Protein AF-A0A5B8NRX8-F1 (afdb_monomer_lite)

InterPro domains:
  IPR029060 PIN-like domain superfamily [SSF88723] (2-61)

Radius of gyration: 12.15 Å; chains: 1; bounding box: 38×21×27 Å

Sequence (64 aa):
MVPFELADIQSAIELVSSTPQWKGTLQDASIVILTRTLNCPVWTLDYRDLSRFNDLEFWTPATG

pLDDT: mean 92.2, std 6.83, range [53.38, 97.88]

Foldseek 3Di:
DDDQDPVLLVQLVVVCVVCVVQPDDSVLSSQVSCCVVVVHADEDPPCVRNVVPVPHHHDDDPDD

Structure (mmCIF, N/CA/C/O backbone):
data_AF-A0A5B8NRX8-F1
#
_entry.id   AF-A0A5B8NRX8-F1
#
loop_
_atom_site.group_PDB
_atom_site.id
_atom_site.type_symbol
_atom_site.label_atom_id
_atom_site.label_alt_id
_atom_site.label_comp_id
_atom_site.label_asym_id
_atom_site.label_entity_id
_atom_site.label_seq_id
_atom_site.pdbx_PDB_ins_code
_atom_site.Cartn_x
_atom_site.Cartn_y
_atom_site.Cartn_z
_atom_site.occupancy
_atom_site.B_iso_or_equiv
_atom_site.auth_seq_id
_atom_site.auth_comp_id
_atom_site.auth_asym_id
_atom_site.auth_atom_id
_atom_site.pdbx_PDB_model_num
ATOM 1 N N . MET A 1 1 ? 2.273 10.800 -12.264 1.00 75.56 1 MET A N 1
ATOM 2 C CA . MET A 1 1 ? 1.106 11.023 -11.385 1.00 75.56 1 MET A CA 1
ATOM 3 C C . MET A 1 1 ? 0.073 9.982 -11.774 1.00 75.56 1 MET A C 1
ATOM 5 O O . MET A 1 1 ? -0.198 9.875 -12.964 1.00 75.56 1 MET A O 1
ATOM 9 N N . VAL A 1 2 ? -0.386 9.166 -10.826 1.00 86.25 2 VAL A N 1
ATOM 10 C CA . VAL A 1 2 ? -1.372 8.100 -11.071 1.00 86.25 2 VAL A CA 1
ATOM 11 C C . VAL A 1 2 ? -2.736 8.607 -10.590 1.00 86.25 2 VAL A C 1
ATOM 13 O O . VAL A 1 2 ? -2.765 9.236 -9.529 1.00 86.25 2 VAL A O 1
ATOM 16 N N . PRO A 1 3 ? -3.832 8.400 -11.342 1.00 88.50 3 PRO A N 1
ATOM 17 C CA . PRO A 1 3 ? -5.177 8.693 -10.853 1.00 88.50 3 PRO A CA 1
ATOM 18 C C . PRO A 1 3 ? -5.465 7.937 -9.551 1.00 88.50 3 PRO A C 1
ATOM 20 O O . PRO A 1 3 ? -5.076 6.780 -9.412 1.00 88.50 3 PRO A O 1
ATOM 23 N N . PHE A 1 4 ? -6.113 8.604 -8.599 1.00 91.31 4 PHE A N 1
ATOM 24 C CA . PHE A 1 4 ? -6.531 8.012 -7.330 1.00 91.31 4 PHE A CA 1
ATOM 25 C C . PHE A 1 4 ? -7.960 8.465 -7.069 1.00 91.31 4 PHE A C 1
ATOM 27 O O . PHE A 1 4 ? -8.206 9.622 -6.714 1.00 91.31 4 PHE A O 1
ATOM 34 N N . GLU A 1 5 ? -8.900 7.578 -7.365 1.00 94.06 5 GLU A N 1
ATOM 35 C CA . GLU A 1 5 ? -10.314 7.906 -7.431 1.00 94.06 5 GLU A CA 1
ATOM 36 C C . GLU A 1 5 ? -10.967 7.809 -6.050 1.00 94.06 5 GLU A C 1
ATOM 38 O O . GLU A 1 5 ? -10.400 7.296 -5.082 1.00 94.06 5 GLU A O 1
ATOM 43 N N . LEU A 1 6 ? -12.211 8.281 -5.948 1.00 95.56 6 LEU A N 1
ATOM 44 C CA . LEU A 1 6 ? -12.957 8.240 -4.689 1.00 95.56 6 LEU A CA 1
ATOM 45 C C . LEU A 1 6 ? -13.070 6.818 -4.109 1.00 95.56 6 LEU A C 1
ATOM 47 O O . LEU A 1 6 ? -13.021 6.655 -2.892 1.00 95.56 6 LEU A O 1
ATOM 51 N N . ALA A 1 7 ? -13.187 5.805 -4.971 1.00 95.94 7 ALA A N 1
ATOM 52 C CA . ALA A 1 7 ? -13.219 4.406 -4.554 1.00 95.94 7 ALA A CA 1
ATOM 53 C C . ALA A 1 7 ? -11.897 3.972 -3.895 1.00 95.94 7 ALA A C 1
ATOM 55 O O . ALA A 1 7 ? -11.920 3.315 -2.857 1.00 95.94 7 ALA A O 1
ATOM 56 N N . ASP A 1 8 ? -10.753 4.409 -4.428 1.00 96.56 8 ASP A N 1
ATOM 57 C CA . ASP A 1 8 ? -9.445 4.088 -3.854 1.00 96.56 8 ASP A CA 1
ATOM 58 C C . ASP A 1 8 ? -9.251 4.768 -2.490 1.00 96.56 8 ASP A C 1
ATOM 60 O O . ASP A 1 8 ? -8.719 4.167 -1.554 1.00 96.56 8 ASP A O 1
ATOM 64 N N . ILE A 1 9 ? -9.749 6.004 -2.343 1.00 96.38 9 ILE A N 1
ATOM 65 C CA . ILE A 1 9 ? -9.766 6.723 -1.059 1.00 96.38 9 ILE A CA 1
ATOM 66 C C . ILE A 1 9 ? -10.604 5.957 -0.031 1.00 96.38 9 ILE A C 1
ATOM 68 O O . ILE A 1 9 ? -10.180 5.803 1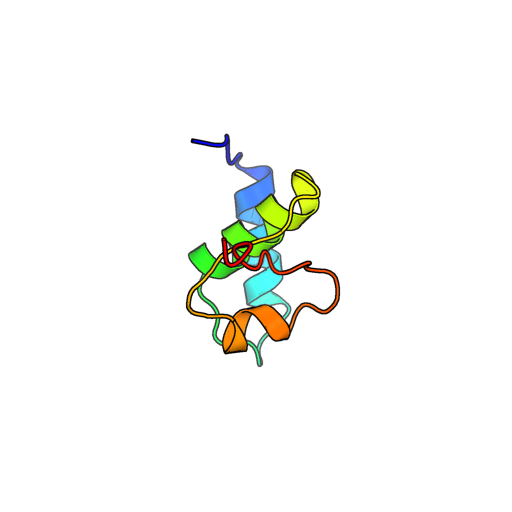.114 1.00 96.38 9 ILE A O 1
ATOM 72 N N . GLN A 1 10 ? -11.779 5.462 -0.425 1.00 97.81 10 GLN A N 1
ATOM 73 C CA . GLN A 1 10 ? -12.635 4.661 0.452 1.00 97.81 10 GLN A CA 1
ATOM 74 C C . GLN A 1 10 ? -11.931 3.372 0.884 1.00 97.81 10 GLN A C 1
ATOM 76 O O . GLN A 1 10 ? -11.878 3.092 2.081 1.00 97.81 10 GLN A O 1
ATOM 81 N N . SER A 1 11 ? -11.295 2.652 -0.045 1.00 97.88 11 SER A N 1
ATOM 82 C CA . SER A 1 11 ? -10.506 1.458 0.282 1.00 97.88 11 SER A CA 1
ATOM 83 C C . SER A 1 11 ? -9.324 1.760 1.210 1.00 97.88 11 SER A C 1
ATOM 85 O O . SER A 1 11 ? -9.025 0.967 2.101 1.00 97.88 11 SER A O 1
ATOM 87 N N . ALA A 1 12 ? -8.666 2.913 1.059 1.00 97.62 12 ALA A N 1
ATOM 88 C CA . ALA A 1 12 ? -7.591 3.328 1.957 1.00 97.62 12 ALA A CA 1
ATOM 89 C C . ALA A 1 12 ? -8.110 3.637 3.376 1.00 97.62 12 ALA A C 1
ATOM 91 O O . ALA A 1 12 ? -7.503 3.214 4.362 1.00 97.62 12 ALA A O 1
ATOM 92 N N . ILE A 1 13 ? -9.259 4.316 3.498 1.00 97.38 13 ILE A N 1
ATOM 93 C CA . ILE A 1 13 ? -9.919 4.571 4.791 1.00 97.38 13 ILE A CA 1
ATOM 94 C C . ILE A 1 13 ? -10.318 3.255 5.464 1.00 97.38 13 ILE A C 1
ATOM 96 O O . ILE A 1 13 ? -10.087 3.081 6.665 1.00 97.38 13 ILE A O 1
ATOM 100 N N . GLU A 1 14 ? -10.897 2.327 4.702 1.00 97.56 14 GLU A N 1
ATOM 101 C CA . GLU A 1 14 ? -11.261 0.998 5.190 1.00 97.56 14 GLU A CA 1
ATOM 102 C C . GLU A 1 14 ? -10.032 0.241 5.690 1.00 97.56 14 GLU A C 1
ATOM 104 O O . GLU A 1 14 ? -10.067 -0.272 6.805 1.00 97.56 14 GLU A O 1
ATOM 109 N N . LEU A 1 15 ? -8.925 0.253 4.938 1.00 97.00 15 LEU A N 1
ATOM 110 C CA . LEU A 1 15 ? -7.683 -0.427 5.312 1.00 97.00 15 LEU A CA 1
ATOM 111 C C . LEU A 1 15 ? -7.121 0.069 6.652 1.00 97.00 15 LEU A C 1
ATOM 113 O O . LEU A 1 15 ? -6.741 -0.743 7.501 1.00 97.00 15 LEU A O 1
ATOM 117 N N . VAL A 1 16 ? -7.073 1.391 6.854 1.00 96.31 16 VAL A N 1
ATOM 118 C CA . VAL A 1 16 ? -6.622 1.987 8.125 1.00 96.31 16 VAL A CA 1
ATOM 119 C C . VAL A 1 16 ? -7.574 1.592 9.253 1.00 96.31 16 VAL A C 1
ATOM 121 O O . VAL A 1 16 ? -7.142 1.132 10.310 1.00 96.31 16 VAL A O 1
ATOM 124 N N . SER A 1 17 ? -8.881 1.711 9.016 1.00 95.75 17 SER A N 1
ATOM 125 C CA . SER A 1 17 ? -9.908 1.453 10.030 1.00 95.75 17 SER A CA 1
ATOM 126 C C . SER A 1 17 ? -9.982 -0.021 10.440 1.00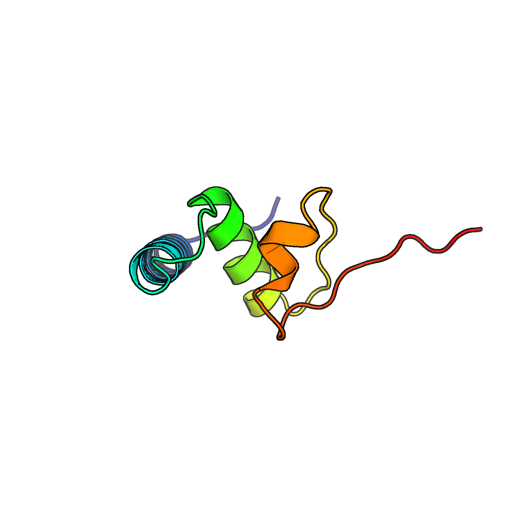 95.75 17 SER A C 1
ATOM 128 O O . SER A 1 17 ? -10.226 -0.327 11.607 1.00 95.75 17 SER A O 1
ATOM 130 N N . SER A 1 18 ? -9.745 -0.947 9.506 1.00 95.81 18 SER A N 1
ATOM 131 C CA . SER A 1 18 ? -9.780 -2.392 9.751 1.00 95.81 18 SER A CA 1
ATOM 132 C C . SER A 1 18 ? -8.483 -2.945 10.340 1.00 95.81 18 SER A C 1
ATOM 134 O O . SER A 1 18 ? -8.436 -4.119 10.709 1.00 95.81 18 SER A O 1
ATOM 136 N N . THR A 1 19 ? -7.423 -2.133 10.434 1.00 93.94 19 THR A N 1
ATOM 137 C CA . THR A 1 19 ? -6.091 -2.584 10.865 1.00 93.94 19 THR A CA 1
ATOM 138 C C . THR A 1 19 ? -5.602 -1.798 12.089 1.00 93.94 19 THR A C 1
ATOM 140 O O . THR A 1 19 ? -4.564 -1.149 12.033 1.00 93.94 19 THR A O 1
ATOM 143 N N . PRO A 1 20 ? -6.277 -1.888 13.250 1.00 87.00 20 PRO A N 1
ATOM 144 C CA . PRO A 1 20 ? -6.047 -0.995 14.397 1.00 87.00 20 PRO A CA 1
ATOM 145 C C . PRO A 1 20 ? -4.656 -1.094 15.046 1.00 87.00 20 PRO A C 1
ATOM 147 O O . PRO A 1 20 ? -4.257 -0.210 15.799 1.00 87.00 20 PRO A O 1
ATOM 150 N N . GLN A 1 21 ? -3.907 -2.172 14.798 1.00 90.50 21 GLN A N 1
ATOM 151 C CA . GLN A 1 21 ? -2.521 -2.303 15.271 1.00 90.50 21 GLN A CA 1
ATOM 152 C C . GLN A 1 21 ? -1.495 -1.690 14.315 1.00 90.50 21 GLN A C 1
ATOM 154 O O . GLN A 1 21 ? -0.331 -1.528 14.683 1.00 90.50 21 GLN A O 1
ATOM 159 N N . TRP A 1 22 ? -1.904 -1.398 13.085 1.00 93.81 22 TRP A N 1
ATOM 160 C CA . TRP A 1 22 ? -1.072 -0.718 12.114 1.00 93.81 22 TRP A CA 1
ATOM 161 C C . TRP A 1 22 ? -1.206 0.788 12.328 1.00 93.81 22 TRP A C 1
ATOM 163 O O . TRP A 1 22 ? -2.311 1.314 12.411 1.00 93.81 22 TRP A O 1
ATOM 173 N N . LYS A 1 23 ? -0.069 1.470 12.482 1.00 90.44 23 LYS A N 1
ATOM 174 C CA . LYS A 1 23 ? -0.014 2.915 12.750 1.00 90.44 23 LYS A CA 1
ATOM 175 C C . LYS A 1 23 ? 0.246 3.735 11.483 1.00 90.44 23 LYS A C 1
ATOM 177 O O . LYS A 1 23 ? 0.615 4.902 11.600 1.00 90.44 23 LYS A O 1
ATOM 182 N N . GLY A 1 24 ? 0.066 3.123 10.313 1.00 91.75 24 GLY A N 1
ATOM 183 C CA . GLY A 1 24 ? 0.173 3.792 9.027 1.00 91.75 24 GLY A CA 1
ATOM 184 C C . GLY A 1 24 ? -0.889 4.874 8.861 1.00 91.75 24 GLY A C 1
ATOM 185 O O . GLY A 1 24 ? -1.971 4.841 9.458 1.00 91.75 24 GLY A O 1
ATOM 186 N N . THR A 1 25 ? -0.558 5.870 8.056 1.00 94.88 25 THR A N 1
ATOM 187 C CA . THR A 1 25 ? -1.436 6.986 7.724 1.00 94.88 25 THR A CA 1
ATOM 188 C C . THR A 1 25 ? -2.352 6.641 6.550 1.00 94.88 25 THR A C 1
ATOM 190 O O . THR A 1 25 ? -2.186 5.630 5.867 1.00 94.88 25 THR A O 1
ATOM 193 N N . LEU A 1 26 ? -3.306 7.530 6.254 1.00 95.38 26 LEU A N 1
ATOM 194 C CA . LEU A 1 26 ? -4.099 7.415 5.030 1.00 95.38 26 LEU A CA 1
ATOM 195 C C . LEU A 1 26 ? -3.212 7.442 3.772 1.00 95.38 26 LEU A C 1
ATOM 197 O O . LEU A 1 26 ? -3.522 6.759 2.805 1.00 95.38 26 LEU A O 1
ATOM 201 N N . GLN A 1 27 ? -2.097 8.183 3.792 1.00 94.25 27 GLN A N 1
ATOM 202 C CA . GLN A 1 27 ? -1.145 8.214 2.680 1.00 94.25 27 GLN A CA 1
ATOM 203 C C . GLN A 1 27 ? -0.474 6.849 2.475 1.00 94.25 27 GLN A C 1
ATOM 205 O O . GLN A 1 27 ? -0.372 6.393 1.337 1.00 94.25 27 GLN A O 1
ATOM 210 N N . ASP A 1 28 ? -0.064 6.185 3.557 1.00 95.44 28 ASP A N 1
ATOM 211 C CA . ASP A 1 28 ? 0.539 4.850 3.485 1.00 95.44 28 ASP A CA 1
ATOM 212 C C . ASP A 1 28 ? -0.471 3.840 2.938 1.00 95.44 28 ASP A C 1
ATOM 214 O O . ASP A 1 28 ? -0.159 3.071 2.031 1.00 95.44 28 ASP A O 1
ATOM 218 N N . ALA A 1 29 ? -1.723 3.908 3.400 1.00 96.38 29 ALA A N 1
ATOM 219 C CA . ALA A 1 29 ? -2.804 3.081 2.875 1.00 96.38 29 ALA A CA 1
ATOM 220 C C . ALA A 1 29 ? -3.052 3.317 1.381 1.00 96.38 29 ALA A C 1
ATOM 222 O O . ALA A 1 29 ? -3.197 2.351 0.634 1.00 96.38 29 ALA A O 1
ATOM 223 N N . SER A 1 30 ? -3.022 4.567 0.913 1.00 96.00 30 SER A N 1
ATOM 224 C CA . SER A 1 30 ? -3.130 4.871 -0.516 1.00 96.00 30 SER A CA 1
ATOM 225 C C . SER A 1 30 ? -2.000 4.248 -1.337 1.00 96.00 30 SER A C 1
ATOM 227 O O . SER A 1 30 ? -2.253 3.768 -2.441 1.00 96.00 30 SER A O 1
ATOM 229 N N . ILE A 1 31 ? -0.771 4.194 -0.804 1.00 95.25 31 ILE A N 1
ATOM 230 C CA . ILE A 1 31 ? 0.344 3.488 -1.455 1.00 95.25 31 ILE A CA 1
ATOM 231 C C . ILE A 1 31 ? 0.029 1.996 -1.562 1.00 95.25 31 ILE A C 1
ATOM 233 O O . ILE A 1 31 ? 0.179 1.433 -2.644 1.00 95.25 31 ILE A O 1
ATOM 237 N N . VAL A 1 32 ? -0.448 1.359 -0.488 1.00 96.25 32 VAL A N 1
ATOM 238 C CA . VAL A 1 32 ? -0.831 -0.064 -0.507 1.00 96.25 32 VAL A CA 1
ATOM 239 C C . VAL A 1 32 ? -1.911 -0.331 -1.561 1.00 96.25 32 VAL A C 1
ATOM 241 O O . VAL A 1 32 ? -1.766 -1.255 -2.362 1.00 96.25 32 VAL A O 1
ATOM 244 N N . ILE A 1 33 ? -2.968 0.489 -1.599 1.00 97.25 33 ILE A N 1
ATOM 245 C CA . ILE A 1 33 ? -4.055 0.360 -2.581 1.00 97.25 33 ILE A CA 1
ATOM 246 C C . ILE A 1 33 ? -3.523 0.520 -4.009 1.00 97.25 33 ILE A C 1
ATOM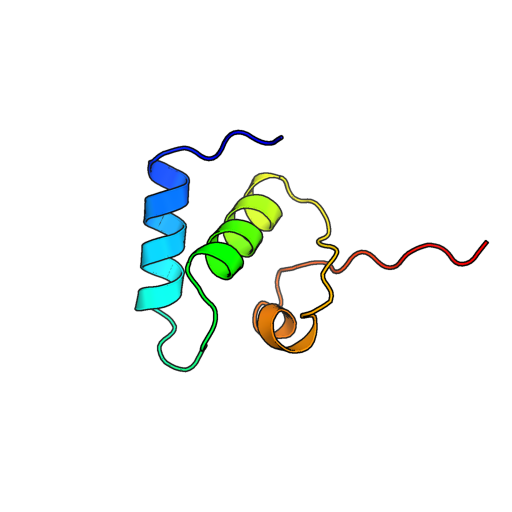 248 O O . ILE A 1 33 ? -3.751 -0.356 -4.837 1.00 97.25 33 ILE A O 1
ATOM 252 N N . LEU A 1 34 ? -2.750 1.571 -4.293 1.00 95.69 34 LEU A N 1
ATOM 253 C CA . LEU A 1 34 ? -2.177 1.789 -5.626 1.00 95.69 34 LEU A CA 1
ATOM 254 C C . LEU A 1 34 ? -1.246 0.656 -6.059 1.00 95.69 34 LEU A C 1
ATOM 256 O O . LEU A 1 34 ? -1.318 0.209 -7.199 1.00 95.69 34 LEU A O 1
ATOM 260 N N . THR A 1 35 ? -0.396 0.179 -5.152 1.00 95.31 35 THR A N 1
ATOM 261 C CA . THR A 1 35 ? 0.568 -0.899 -5.423 1.00 95.31 35 THR A CA 1
ATOM 262 C C . THR A 1 35 ? -0.163 -2.182 -5.824 1.00 95.31 35 THR A C 1
ATOM 264 O O . THR A 1 35 ? 0.206 -2.821 -6.809 1.00 95.31 35 THR A O 1
ATOM 267 N N . ARG A 1 36 ? -1.262 -2.507 -5.127 1.00 95.31 36 ARG A N 1
ATOM 268 C CA . ARG A 1 36 ? -2.146 -3.637 -5.454 1.00 95.31 36 ARG A CA 1
ATOM 269 C C . ARG A 1 36 ? -2.867 -3.445 -6.785 1.00 95.31 36 ARG A C 1
ATOM 271 O O . ARG A 1 36 ? -2.836 -4.337 -7.625 1.00 95.31 36 ARG A O 1
ATOM 278 N N . THR A 1 37 ? -3.492 -2.286 -6.990 1.00 94.50 37 THR A N 1
ATOM 279 C CA . THR A 1 37 ? -4.284 -1.990 -8.194 1.00 94.50 37 THR A CA 1
ATOM 280 C C . THR A 1 37 ? -3.429 -1.984 -9.458 1.00 94.50 37 THR A C 1
ATOM 282 O O . THR A 1 37 ? -3.850 -2.489 -10.497 1.00 94.50 37 THR A O 1
ATOM 285 N N . LEU A 1 38 ? -2.219 -1.430 -9.380 1.00 94.31 38 LEU A N 1
ATOM 286 C CA . LEU A 1 38 ? -1.291 -1.355 -10.509 1.00 94.31 38 LEU A CA 1
ATOM 287 C C . LEU A 1 38 ? -0.431 -2.613 -10.663 1.00 94.31 38 LEU A C 1
ATOM 289 O O . LEU A 1 38 ? 0.266 -2.735 -11.670 1.00 94.31 38 LEU A O 1
ATOM 293 N N . ASN A 1 39 ? -0.474 -3.522 -9.684 1.00 94.81 39 ASN A N 1
ATOM 294 C CA . ASN A 1 39 ? 0.347 -4.727 -9.625 1.00 94.81 39 ASN A CA 1
ATOM 295 C C . ASN A 1 39 ? 1.830 -4.426 -9.911 1.00 94.81 39 ASN A C 1
ATOM 297 O O . ASN A 1 39 ? 2.454 -5.023 -10.792 1.00 94.81 39 ASN A O 1
ATOM 301 N N . CYS A 1 40 ? 2.370 -3.432 -9.208 1.00 94.81 40 CYS A N 1
ATOM 302 C CA . CYS A 1 40 ? 3.744 -2.974 -9.373 1.00 94.81 40 CYS A CA 1
ATOM 303 C C . CYS A 1 40 ? 4.492 -3.034 -8.042 1.00 94.81 40 CYS A C 1
ATOM 305 O O . CYS A 1 40 ? 3.862 -2.877 -7.001 1.00 94.81 40 CYS A O 1
ATOM 307 N N . PRO A 1 41 ? 5.821 -3.197 -8.038 1.00 95.75 41 PRO A N 1
ATOM 308 C CA . PRO A 1 41 ? 6.575 -3.165 -6.799 1.00 95.75 41 PRO A CA 1
ATOM 309 C C . PRO A 1 41 ? 6.661 -1.735 -6.244 1.00 95.75 41 PRO A C 1
ATOM 311 O O . PRO A 1 41 ? 6.743 -0.759 -6.996 1.00 95.75 41 PRO A O 1
ATOM 314 N N . VAL A 1 42 ? 6.671 -1.603 -4.918 1.00 94.38 42 VAL A N 1
ATOM 315 C CA . VAL A 1 42 ? 6.768 -0.314 -4.221 1.00 94.38 42 VAL A CA 1
ATOM 316 C C . VAL A 1 42 ? 8.209 -0.015 -3.822 1.00 94.38 42 VAL A C 1
ATOM 318 O O . VAL A 1 42 ? 8.919 -0.871 -3.296 1.00 94.38 42 VAL A O 1
ATOM 321 N N . TRP A 1 43 ? 8.636 1.230 -4.022 1.00 93.00 43 TRP A N 1
ATOM 322 C CA . TRP A 1 43 ? 9.838 1.766 -3.390 1.00 93.00 43 TRP A CA 1
ATOM 323 C C . TRP A 1 43 ? 9.437 2.740 -2.286 1.00 93.00 43 TRP A C 1
ATOM 325 O O . TRP A 1 43 ? 8.619 3.633 -2.502 1.00 93.00 43 TRP A O 1
ATOM 335 N N . THR A 1 44 ? 10.011 2.578 -1.101 1.00 90.50 44 THR A N 1
ATOM 336 C CA . THR A 1 44 ? 9.763 3.451 0.051 1.00 90.50 44 THR A CA 1
ATOM 337 C C . THR A 1 44 ? 11.016 3.515 0.919 1.00 90.50 44 THR A C 1
ATOM 339 O O . THR A 1 44 ? 11.894 2.676 0.783 1.00 90.50 44 THR A O 1
ATOM 342 N N . LEU A 1 45 ? 11.131 4.491 1.817 1.00 90.38 45 LEU A N 1
ATOM 343 C CA . LEU A 1 45 ? 12.086 4.411 2.933 1.00 90.38 45 LEU A CA 1
ATOM 344 C C . LEU A 1 45 ? 11.459 3.733 4.161 1.00 90.38 45 LEU A C 1
ATOM 346 O O . LEU A 1 45 ? 12.181 3.276 5.046 1.00 90.38 45 LEU A O 1
ATOM 350 N N . ASP A 1 46 ? 10.131 3.619 4.191 1.00 85.19 46 ASP A N 1
ATOM 351 C CA . ASP A 1 46 ? 9.365 3.015 5.278 1.00 85.19 46 ASP A CA 1
ATOM 352 C C . ASP A 1 46 ? 9.055 1.534 5.017 1.00 85.19 46 ASP A C 1
ATOM 354 O O . ASP A 1 46 ? 7.914 1.069 5.048 1.00 85.19 46 ASP A O 1
ATOM 358 N N . TYR A 1 47 ? 10.105 0.766 4.716 1.00 85.94 47 TYR A N 1
ATOM 359 C CA . TYR A 1 47 ? 9.977 -0.677 4.496 1.00 85.94 47 TYR A CA 1
ATOM 360 C C . TYR A 1 47 ? 9.388 -1.382 5.714 1.00 85.94 47 TYR A C 1
ATOM 362 O O . TYR A 1 47 ? 8.661 -2.359 5.573 1.00 85.94 47 TYR A O 1
ATOM 370 N N . ARG A 1 48 ? 9.708 -0.902 6.922 1.00 87.62 48 ARG A N 1
ATOM 371 C CA . ARG A 1 48 ? 9.269 -1.541 8.163 1.00 87.62 48 ARG A CA 1
ATOM 372 C C . ARG A 1 48 ? 7.756 -1.487 8.298 1.00 87.62 48 ARG A C 1
ATOM 374 O O . ARG A 1 48 ? 7.171 -2.516 8.621 1.00 87.62 48 ARG A O 1
ATOM 381 N N . ASP A 1 49 ? 7.140 -0.335 8.058 1.00 90.88 49 ASP A N 1
ATOM 382 C CA . ASP A 1 49 ? 5.697 -0.215 8.224 1.00 90.88 49 ASP A CA 1
ATOM 383 C C . ASP A 1 49 ? 4.937 -0.969 7.122 1.00 90.88 49 ASP A C 1
ATOM 385 O O . ASP A 1 49 ? 4.065 -1.791 7.415 1.00 90.88 49 ASP A O 1
ATOM 389 N N . LEU A 1 50 ? 5.352 -0.809 5.858 1.00 93.12 50 LEU A N 1
ATOM 390 C CA . LEU A 1 50 ? 4.692 -1.485 4.736 1.00 93.12 50 LEU A CA 1
ATOM 391 C C . LEU A 1 50 ? 4.948 -2.999 4.688 1.00 93.12 50 LEU A C 1
ATOM 393 O O . LEU A 1 50 ? 4.130 -3.726 4.129 1.00 93.12 50 LEU A O 1
ATOM 397 N N . SER A 1 51 ? 6.017 -3.511 5.311 1.00 91.44 51 SER A N 1
ATOM 398 C CA . SER A 1 51 ? 6.286 -4.961 5.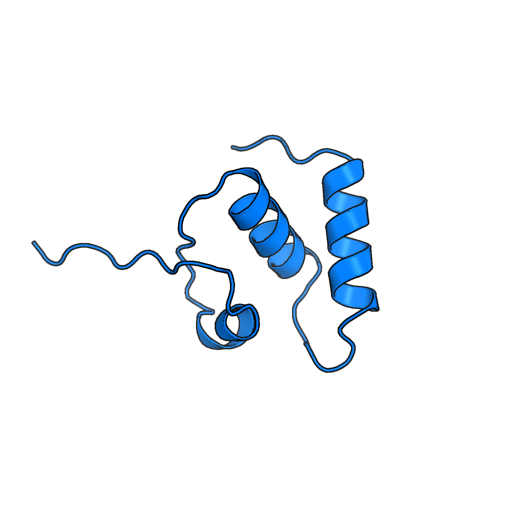382 1.00 91.44 51 SER A CA 1
ATOM 399 C C . SER A 1 51 ? 5.214 -5.767 6.123 1.00 91.44 51 SER A C 1
ATOM 401 O O . SER A 1 51 ? 5.208 -6.993 6.054 1.00 91.44 51 SER A O 1
ATOM 403 N N . ARG A 1 52 ? 4.271 -5.101 6.805 1.00 92.69 52 ARG A N 1
ATOM 404 C CA . ARG A 1 52 ? 3.075 -5.747 7.359 1.00 92.69 52 ARG A CA 1
ATOM 405 C C . ARG A 1 52 ? 2.189 -6.373 6.272 1.00 92.69 52 ARG A C 1
ATOM 407 O O . ARG A 1 52 ? 1.461 -7.325 6.555 1.00 92.69 52 ARG A O 1
ATOM 414 N N . PHE A 1 53 ? 2.223 -5.831 5.057 1.00 93.56 53 PHE A N 1
ATOM 415 C CA . PHE A 1 53 ? 1.445 -6.309 3.920 1.00 93.56 53 PHE A CA 1
ATOM 416 C C . PHE A 1 53 ? 2.277 -7.295 3.107 1.00 93.56 53 PHE A C 1
ATOM 418 O O . PHE A 1 53 ? 3.045 -6.916 2.228 1.00 93.56 53 PHE A O 1
ATOM 425 N N . ASN A 1 54 ? 2.116 -8.581 3.419 1.00 92.12 54 ASN A N 1
ATOM 426 C CA . ASN A 1 54 ? 2.890 -9.666 2.805 1.00 92.12 54 ASN A CA 1
ATOM 427 C C . ASN A 1 54 ? 2.640 -9.835 1.297 1.00 92.12 54 ASN A C 1
ATOM 429 O O . ASN A 1 54 ? 3.370 -10.568 0.638 1.00 92.12 54 ASN A O 1
ATOM 433 N N . ASP A 1 55 ? 1.584 -9.219 0.769 1.00 94.81 55 ASP A N 1
ATOM 434 C CA . ASP A 1 55 ? 1.227 -9.249 -0.645 1.00 94.81 55 ASP A CA 1
ATOM 435 C C . ASP A 1 55 ? 1.925 -8.162 -1.478 1.00 94.81 55 ASP A C 1
ATOM 437 O O . ASP A 1 55 ? 1.808 -8.172 -2.700 1.00 94.81 55 ASP A O 1
ATOM 441 N N . LEU A 1 56 ? 2.658 -7.238 -0.846 1.00 95.19 56 LEU A N 1
ATOM 442 C CA . LEU A 1 56 ? 3.417 -6.215 -1.559 1.00 95.19 56 LEU A CA 1
ATOM 443 C C . LEU A 1 56 ? 4.808 -6.716 -1.945 1.00 95.19 56 LEU A C 1
ATOM 445 O O . LEU A 1 56 ? 5.550 -7.257 -1.125 1.00 95.19 56 LEU A O 1
ATOM 449 N N . GLU A 1 57 ? 5.193 -6.447 -3.189 1.00 95.38 57 GLU A N 1
ATOM 450 C CA . GLU A 1 57 ? 6.567 -6.610 -3.649 1.00 95.38 57 GLU A CA 1
ATOM 451 C C . GLU A 1 57 ? 7.345 -5.302 -3.446 1.00 95.38 57 GLU A C 1
ATOM 453 O O . GLU A 1 57 ? 6.873 -4.224 -3.812 1.00 95.38 57 GLU A O 1
ATOM 458 N N . PHE A 1 58 ? 8.549 -5.382 -2.877 1.00 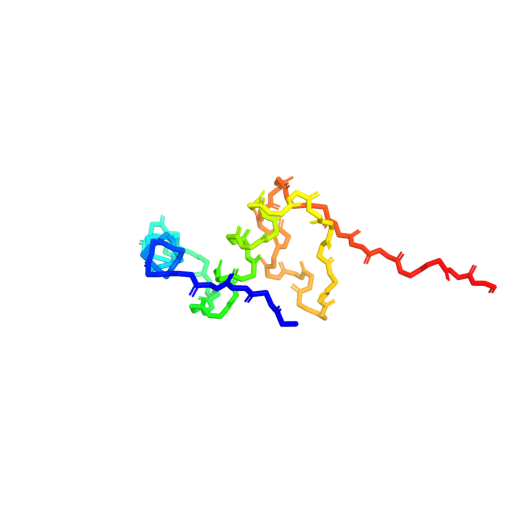94.38 58 PHE A N 1
ATOM 459 C CA . PHE A 1 58 ? 9.410 -4.217 -2.678 1.00 94.38 58 PHE A CA 1
ATOM 460 C C . PHE A 1 58 ? 10.439 -4.103 -3.795 1.00 94.38 58 PHE A C 1
ATOM 462 O O . PHE A 1 58 ? 11.246 -5.006 -4.022 1.00 94.38 58 PHE A O 1
ATOM 469 N N . TRP A 1 59 ? 10.447 -2.954 -4.465 1.00 94.69 59 TRP A N 1
ATOM 470 C CA . TRP A 1 59 ? 11.444 -2.662 -5.480 1.00 94.69 59 TRP A CA 1
ATOM 471 C C . TRP A 1 59 ? 12.789 -2.368 -4.818 1.00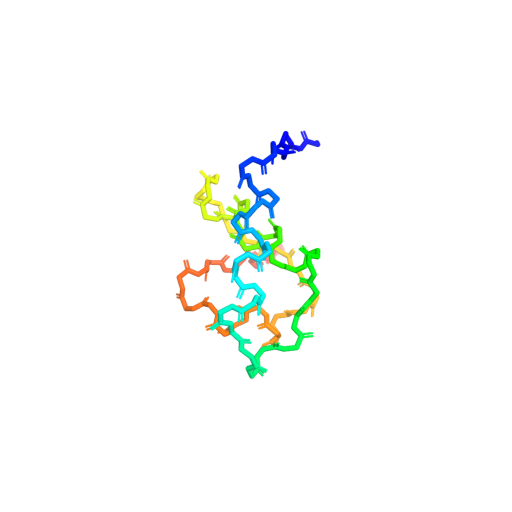 94.69 59 TRP A C 1
ATOM 473 O O . TRP A 1 59 ? 12.912 -1.462 -3.990 1.00 94.69 59 TRP A O 1
ATOM 483 N N . THR A 1 60 ? 13.813 -3.111 -5.228 1.00 88.62 60 THR A N 1
ATOM 484 C CA . THR A 1 60 ? 15.203 -2.838 -4.862 1.00 88.62 60 THR A CA 1
ATOM 485 C C . THR A 1 60 ? 15.919 -2.268 -6.086 1.00 88.62 60 THR A C 1
ATOM 487 O O . THR A 1 60 ? 15.852 -2.888 -7.151 1.00 88.62 60 THR A O 1
ATOM 490 N N . PRO A 1 61 ? 16.614 -1.119 -5.977 1.00 84.75 61 PRO A N 1
ATOM 491 C CA . PRO A 1 61 ? 17.427 -0.622 -7.075 1.00 84.75 61 PRO A CA 1
ATOM 492 C C . PRO A 1 61 ? 18.467 -1.671 -7.457 1.00 84.75 61 PRO A C 1
ATOM 494 O O . PRO A 1 61 ? 19.186 -2.169 -6.590 1.00 84.75 61 PRO A O 1
ATOM 497 N N . ALA A 1 62 ? 18.574 -1.989 -8.746 1.00 82.38 62 ALA A N 1
ATOM 498 C CA . ALA A 1 62 ? 19.706 -2.767 -9.222 1.00 82.38 62 ALA A CA 1
ATOM 499 C C . ALA A 1 62 ? 20.983 -1.968 -8.925 1.00 82.38 62 ALA A C 1
ATOM 501 O O . ALA A 1 62 ? 21.143 -0.844 -9.404 1.00 82.38 62 ALA A O 1
ATOM 502 N N . THR A 1 63 ? 21.873 -2.525 -8.106 1.00 74.31 63 THR A N 1
ATOM 503 C CA . THR A 1 63 ? 23.238 -2.015 -7.980 1.00 74.31 63 THR A CA 1
ATOM 504 C C . THR A 1 63 ? 23.933 -2.248 -9.316 1.00 74.31 63 THR A C 1
ATOM 506 O O . THR A 1 63 ? 24.173 -3.401 -9.679 1.00 74.31 63 THR A O 1
ATOM 509 N N . GLY A 1 64 ? 24.153 -1.166 -10.066 1.00 53.38 64 GLY A N 1
ATOM 510 C CA . GLY A 1 64 ? 25.004 -1.157 -11.256 1.00 53.38 64 GLY A CA 1
ATOM 511 C C . GLY A 1 64 ? 26.484 -1.225 -10.914 1.00 53.38 64 GLY A C 1
ATOM 512 O O . GLY A 1 64 ? 26.837 -0.922 -9.750 1.00 53.38 64 GLY A O 1
#

Organism: NCBI:txid522448

Secondary structure (DSSP, 8-state):
-----HHHHHHHHHHHHH-TT----HHHHHHHHHHHHHT--B--S-HHHHTT-TTPPBP-----